Protein AF-A0A448WH44-F1 (afdb_monomer_lite)

Structure (mmCIF, N/CA/C/O backbone):
data_AF-A0A448WH44-F1
#
_entry.id   AF-A0A448WH44-F1
#
loop_
_atom_site.group_PDB
_atom_site.id
_atom_site.type_symbol
_atom_site.label_atom_id
_atom_site.label_alt_id
_atom_site.label_comp_id
_atom_site.label_asym_id
_atom_site.label_entity_id
_atom_site.label_seq_id
_atom_site.pdbx_PDB_ins_code
_atom_site.Cartn_x
_atom_site.Cartn_y
_atom_site.Cartn_z
_atom_site.occupancy
_atom_site.B_iso_or_equiv
_atom_site.auth_seq_id
_atom_site.auth_comp_id
_atom_site.auth_asym_id
_atom_site.auth_atom_id
_atom_site.pdbx_PDB_model_num
ATOM 1 N N . MET A 1 1 ? 13.898 -16.265 -13.186 1.00 51.03 1 MET A N 1
ATOM 2 C CA . MET A 1 1 ? 12.497 -16.661 -12.937 1.00 51.03 1 MET A CA 1
ATOM 3 C C . MET A 1 1 ? 12.316 -16.726 -11.431 1.00 51.03 1 MET A C 1
ATOM 5 O O . MET A 1 1 ? 12.992 -17.525 -10.794 1.00 51.03 1 MET A O 1
ATOM 9 N N . ARG A 1 2 ? 11.536 -15.812 -10.849 1.00 61.47 2 ARG A N 1
ATOM 10 C CA . ARG A 1 2 ? 11.252 -15.806 -9.410 1.00 61.47 2 ARG A CA 1
ATOM 11 C C . ARG A 1 2 ? 10.290 -16.959 -9.114 1.00 61.47 2 ARG A C 1
ATOM 13 O O . ARG A 1 2 ? 9.297 -17.104 -9.821 1.00 61.47 2 ARG A O 1
ATOM 20 N N . LEU A 1 3 ? 10.597 -17.800 -8.128 1.00 61.75 3 LEU A N 1
ATOM 21 C CA . LEU A 1 3 ? 9.618 -18.765 -7.621 1.00 61.75 3 LEU A CA 1
ATOM 22 C C . LEU A 1 3 ? 8.486 -17.967 -6.973 1.00 61.75 3 LEU A C 1
ATOM 24 O O . LEU A 1 3 ? 8.775 -17.069 -6.183 1.00 61.75 3 LEU A O 1
ATOM 28 N N . SER A 1 4 ? 7.228 -18.258 -7.311 1.00 63.00 4 SER A N 1
ATOM 29 C CA . SER A 1 4 ? 6.086 -17.597 -6.675 1.00 63.00 4 SER A CA 1
ATOM 30 C C . SER A 1 4 ? 6.161 -17.834 -5.162 1.00 63.00 4 SER A C 1
ATOM 32 O O . SER A 1 4 ? 6.122 -18.994 -4.739 1.00 63.00 4 SER A O 1
ATOM 34 N N . PRO A 1 5 ? 6.327 -16.785 -4.339 1.00 66.81 5 PRO A N 1
ATOM 35 C CA . PRO A 1 5 ? 6.424 -16.966 -2.901 1.00 66.81 5 PRO A CA 1
ATOM 36 C C . PRO A 1 5 ? 5.084 -17.473 -2.351 1.00 66.81 5 PRO A C 1
ATOM 38 O O . PRO A 1 5 ? 4.013 -17.115 -2.841 1.00 66.81 5 PRO A O 1
ATOM 41 N N . ILE A 1 6 ? 5.145 -18.325 -1.324 1.00 76.25 6 ILE A N 1
ATOM 42 C CA . ILE A 1 6 ? 3.948 -18.879 -0.664 1.00 76.25 6 ILE A CA 1
ATOM 43 C C . ILE A 1 6 ? 3.245 -17.794 0.178 1.00 76.25 6 ILE A C 1
ATOM 45 O O . ILE A 1 6 ? 2.045 -17.884 0.427 1.00 76.25 6 ILE A O 1
ATOM 49 N N . SER A 1 7 ? 3.979 -16.751 0.586 1.00 85.12 7 SER A N 1
ATOM 50 C CA . SER A 1 7 ? 3.483 -15.608 1.357 1.00 85.12 7 SER A CA 1
ATOM 51 C C . SER A 1 7 ? 4.303 -14.353 1.056 1.00 85.12 7 SER A C 1
ATOM 53 O O . SER A 1 7 ? 5.500 -14.458 0.792 1.00 85.12 7 SER A O 1
ATOM 55 N N . THR A 1 8 ? 3.674 -13.182 1.144 1.00 89.19 8 THR A N 1
ATOM 56 C CA . THR A 1 8 ? 4.343 -11.874 1.151 1.00 89.19 8 THR A CA 1
ATOM 57 C C . THR A 1 8 ? 3.644 -10.934 2.129 1.00 89.19 8 THR A C 1
ATOM 59 O O . THR A 1 8 ? 2.460 -11.126 2.423 1.00 89.19 8 THR A O 1
ATOM 62 N N . ASP A 1 9 ? 4.361 -9.909 2.577 1.00 90.94 9 ASP A N 1
ATOM 63 C CA . ASP A 1 9 ? 3.813 -8.819 3.373 1.00 90.94 9 ASP A CA 1
ATOM 64 C C . ASP A 1 9 ? 3.480 -7.625 2.477 1.00 90.94 9 ASP A C 1
ATOM 66 O O . ASP A 1 9 ? 4.284 -7.191 1.650 1.00 90.94 9 ASP A O 1
ATOM 70 N N . VAL A 1 10 ? 2.283 -7.072 2.671 1.00 91.62 10 VAL A N 1
ATOM 71 C CA . VAL A 1 10 ? 1.825 -5.862 1.984 1.00 91.62 10 VAL A CA 1
ATOM 72 C C . VAL A 1 10 ? 1.452 -4.825 3.029 1.00 91.62 10 VAL A C 1
ATOM 74 O O . VAL A 1 10 ? 0.602 -5.072 3.886 1.00 91.62 10 VAL A O 1
ATOM 77 N N . SER A 1 11 ? 2.062 -3.649 2.931 1.00 93.06 11 SER A N 1
ATOM 78 C CA . SER A 1 11 ? 1.761 -2.517 3.804 1.00 93.06 11 SER A CA 1
ATOM 79 C C . SER A 1 11 ? 0.935 -1.481 3.058 1.00 93.06 11 SER A C 1
ATOM 81 O O . SER A 1 11 ? 1.260 -1.120 1.927 1.00 93.06 11 SER A O 1
ATOM 83 N N . PHE A 1 12 ? -0.092 -0.958 3.726 1.00 91.94 12 PHE A N 1
ATOM 84 C CA . PHE A 1 12 ? -0.925 0.134 3.230 1.00 91.94 12 PHE A CA 1
ATOM 85 C C . PHE A 1 12 ? -0.838 1.331 4.166 1.00 91.94 12 PHE A C 1
ATOM 87 O O . PHE A 1 12 ? -0.782 1.162 5.385 1.00 91.94 12 PHE A O 1
ATOM 94 N N . ALA A 1 13 ? -0.899 2.536 3.606 1.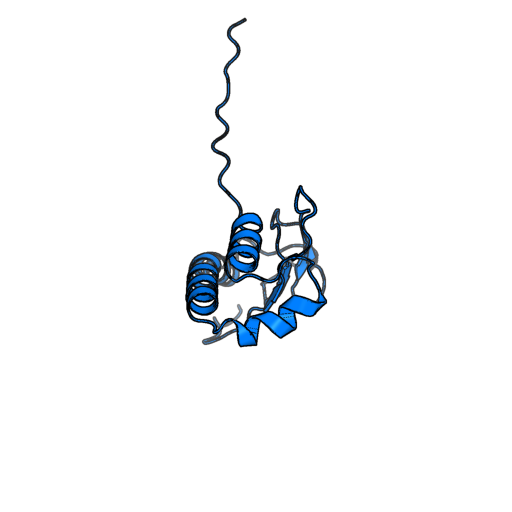00 91.06 13 ALA A N 1
ATOM 95 C CA . ALA A 1 13 ? -1.169 3.739 4.381 1.00 91.06 13 ALA A CA 1
ATOM 96 C C . ALA A 1 13 ? -2.225 4.599 3.687 1.00 91.06 13 ALA A C 1
ATOM 98 O O . ALA A 1 13 ? -2.227 4.758 2.466 1.00 91.06 13 ALA A O 1
ATOM 99 N N . ILE A 1 14 ? -3.139 5.133 4.494 1.00 89.06 14 ILE A N 1
ATOM 100 C CA . ILE A 1 14 ? -4.308 5.890 4.049 1.00 89.06 14 ILE A CA 1
ATOM 101 C C . ILE A 1 14 ? -4.220 7.279 4.653 1.00 89.06 14 ILE A C 1
ATOM 103 O O . ILE A 1 14 ? -3.920 7.430 5.838 1.00 89.06 14 ILE A O 1
ATOM 107 N N . ASN A 1 15 ? -4.499 8.289 3.838 1.00 88.50 15 ASN A N 1
ATOM 108 C CA . ASN A 1 15 ? -4.578 9.659 4.307 1.00 88.50 15 ASN A CA 1
ATOM 109 C C . ASN A 1 15 ? -5.847 9.851 5.151 1.00 88.50 15 ASN A C 1
ATOM 111 O O . ASN A 1 15 ? -6.956 9.591 4.678 1.00 88.50 15 ASN A O 1
ATOM 115 N N . LEU A 1 16 ? -5.680 10.321 6.386 1.00 85.75 16 LEU A N 1
ATOM 116 C CA . LEU A 1 16 ? -6.774 10.578 7.322 1.00 85.75 16 LEU A CA 1
ATOM 117 C C . LEU A 1 16 ? -7.198 12.054 7.397 1.00 85.75 16 LEU A C 1
ATOM 119 O O . LEU A 1 16 ? -8.145 12.352 8.108 1.00 85.75 16 LEU A O 1
ATOM 123 N N . SER A 1 17 ? -6.528 12.967 6.695 1.00 83.44 17 SER A N 1
ATOM 124 C CA . SER A 1 17 ? -6.859 14.397 6.682 1.00 83.44 17 SER A CA 1
ATOM 125 C C . SER A 1 17 ? -8.101 14.678 5.849 1.00 83.44 17 SER A C 1
ATOM 127 O O . SER A 1 17 ? -8.150 14.239 4.710 1.00 83.44 17 SER A O 1
ATOM 129 N N . ASP A 1 18 ? -9.024 15.510 6.328 1.00 76.62 18 ASP A N 1
ATOM 130 C CA . ASP A 1 18 ? -10.276 15.883 5.632 1.00 76.62 18 ASP A CA 1
ATOM 131 C C . ASP A 1 18 ? -10.117 16.794 4.406 1.00 76.62 18 ASP A C 1
ATOM 133 O O . ASP A 1 18 ? -11.078 17.396 3.931 1.00 76.62 18 ASP A O 1
ATOM 137 N N . GLU A 1 19 ? -8.901 16.901 3.884 1.00 81.19 19 GLU A N 1
ATOM 138 C CA . GLU A 1 19 ? -8.600 17.688 2.700 1.00 81.19 19 GLU A CA 1
ATOM 139 C C . GLU A 1 19 ? -8.961 16.895 1.440 1.00 81.19 19 GLU A C 1
ATOM 141 O O . GLU A 1 19 ? -8.500 15.767 1.243 1.00 81.19 19 GLU A O 1
ATOM 146 N N . GLU A 1 20 ? -9.789 17.503 0.593 1.00 81.06 20 GLU A N 1
ATOM 147 C CA . GLU A 1 20 ? -10.189 16.980 -0.711 1.00 81.06 20 GLU A CA 1
ATOM 148 C C . GLU A 1 20 ? -9.684 17.914 -1.830 1.00 81.06 20 GLU A C 1
ATOM 150 O O . GLU A 1 20 ? -9.715 19.138 -1.656 1.00 81.06 20 GLU A O 1
ATOM 155 N N . PRO A 1 21 ? -9.267 17.379 -2.995 1.00 81.81 21 PRO A N 1
ATOM 156 C CA . PRO A 1 21 ? -9.215 15.955 -3.336 1.00 81.81 21 PRO A CA 1
ATOM 157 C C . PRO A 1 21 ? -8.018 15.236 -2.696 1.00 81.81 21 PRO A C 1
ATOM 159 O O . PRO A 1 21 ? -6.942 15.818 -2.538 1.00 81.81 21 PRO A O 1
ATOM 162 N N . ILE A 1 22 ? -8.171 13.946 -2.387 1.00 84.88 22 ILE A N 1
ATOM 163 C CA . ILE A 1 22 ? -7.030 13.104 -2.001 1.00 84.88 22 ILE A CA 1
ATOM 164 C C . ILE A 1 22 ? -6.063 12.992 -3.190 1.00 84.88 22 ILE A C 1
ATOM 166 O O . ILE A 1 22 ? -6.449 12.580 -4.282 1.00 84.88 22 ILE A O 1
ATOM 170 N N . GLY A 1 23 ? -4.798 13.365 -2.981 1.00 87.12 23 GLY A N 1
ATOM 171 C CA . GLY A 1 23 ? -3.764 13.278 -4.013 1.00 87.12 23 GLY A CA 1
ATOM 172 C C . GLY A 1 23 ? -3.383 11.839 -4.379 1.00 87.12 23 GLY A C 1
ATOM 173 O O . GLY A 1 23 ? -3.635 10.894 -3.631 1.00 87.12 23 GLY A O 1
ATOM 174 N N . GLU A 1 24 ? -2.733 11.675 -5.531 1.00 91.06 24 GLU A N 1
ATOM 175 C CA . GLU A 1 24 ? -2.116 10.403 -5.910 1.00 91.06 24 GLU A CA 1
ATOM 176 C C . GLU A 1 24 ? -0.829 10.148 -5.116 1.00 91.06 24 GLU A C 1
ATOM 178 O O . GLU A 1 24 ? -0.032 11.058 -4.869 1.00 91.06 24 GLU A O 1
ATOM 183 N N . TYR A 1 25 ? -0.594 8.886 -4.768 1.00 91.88 25 TYR A N 1
ATOM 184 C CA . TYR A 1 25 ? 0.591 8.442 -4.049 1.00 91.88 25 TYR A CA 1
ATOM 185 C C . TYR A 1 25 ? 1.451 7.493 -4.882 1.00 91.88 25 TYR A C 1
ATOM 187 O O . TYR A 1 25 ? 0.991 6.787 -5.783 1.00 91.88 25 TYR A O 1
ATOM 195 N N . TYR A 1 26 ? 2.737 7.463 -4.531 1.00 93.62 26 TYR A N 1
ATOM 196 C CA . TYR A 1 26 ? 3.682 6.509 -5.092 1.00 93.62 26 TYR A CA 1
ATOM 197 C C . TYR A 1 26 ? 3.389 5.082 -4.616 1.00 93.62 26 TYR A C 1
ATOM 199 O O . TYR A 1 26 ? 3.016 4.845 -3.466 1.00 93.62 26 TYR A O 1
ATOM 207 N N . VAL A 1 27 ? 3.646 4.124 -5.502 1.00 94.00 27 VAL A N 1
ATOM 208 C CA . VAL A 1 27 ? 3.831 2.712 -5.170 1.00 94.00 27 VAL A CA 1
ATOM 209 C C . VAL A 1 27 ? 5.272 2.505 -4.721 1.00 94.00 27 VAL A C 1
ATOM 211 O O . VAL A 1 27 ? 6.204 3.054 -5.315 1.00 94.00 27 VAL A O 1
ATOM 214 N N . PHE A 1 28 ? 5.448 1.709 -3.672 1.00 96.00 28 PHE A N 1
ATOM 215 C CA . PHE A 1 28 ? 6.738 1.415 -3.071 1.00 96.00 28 PHE A CA 1
ATOM 216 C C . PHE A 1 28 ? 7.101 -0.056 -3.263 1.00 96.00 28 PHE A C 1
ATOM 218 O O . PHE A 1 28 ? 6.270 -0.953 -3.117 1.00 96.00 28 PHE A O 1
ATOM 225 N N . ALA A 1 29 ? 8.380 -0.282 -3.533 1.00 94.81 29 ALA A N 1
ATOM 226 C CA . ALA A 1 29 ? 9.035 -1.574 -3.416 1.00 94.81 29 ALA A CA 1
ATOM 227 C C . ALA A 1 29 ? 10.327 -1.348 -2.633 1.00 94.81 29 ALA A C 1
ATOM 229 O O . ALA A 1 29 ? 11.407 -1.232 -3.211 1.00 94.81 29 ALA A O 1
ATOM 230 N N . PHE A 1 30 ? 10.184 -1.168 -1.313 1.00 91.00 30 PHE A N 1
ATOM 231 C CA . PHE A 1 30 ? 11.191 -0.614 -0.393 1.00 91.00 30 PHE A CA 1
ATOM 232 C C . PHE A 1 30 ? 11.538 0.866 -0.652 1.00 91.00 30 PHE A C 1
ATOM 234 O O . PHE A 1 30 ? 11.556 1.660 0.287 1.00 91.00 30 PHE A O 1
ATOM 241 N N . LEU A 1 31 ? 11.737 1.264 -1.909 1.00 94.25 31 LEU A N 1
ATOM 242 C CA . LEU A 1 31 ? 11.882 2.654 -2.348 1.00 94.25 31 LEU A CA 1
ATOM 243 C C . LEU A 1 31 ? 10.652 3.104 -3.155 1.00 94.25 31 LEU A C 1
ATOM 245 O O . LEU A 1 31 ? 9.943 2.247 -3.695 1.00 94.25 31 LEU A O 1
ATOM 249 N N . PRO A 1 32 ? 10.385 4.422 -3.253 1.00 94.25 32 PRO A N 1
ATOM 250 C CA . PRO A 1 32 ? 9.391 4.940 -4.187 1.00 94.25 32 PRO A CA 1
ATOM 251 C C . PRO A 1 32 ? 9.731 4.509 -5.618 1.00 94.25 32 PRO A C 1
ATOM 253 O O . PRO A 1 32 ? 10.870 4.672 -6.050 1.00 94.25 32 PRO A O 1
ATOM 256 N N . VAL A 1 33 ? 8.744 3.979 -6.342 1.00 95.81 33 VAL A N 1
ATOM 257 C CA . VAL A 1 33 ? 8.901 3.534 -7.736 1.00 95.81 33 VAL A CA 1
ATOM 258 C C . VAL A 1 33 ? 8.235 4.534 -8.679 1.00 95.81 33 VAL A C 1
ATOM 260 O O . VAL A 1 33 ? 8.912 5.260 -9.397 1.00 95.81 33 VAL A O 1
ATOM 263 N N . ARG A 1 34 ? 6.899 4.630 -8.637 1.00 91.81 34 ARG A N 1
ATOM 264 C CA . ARG A 1 34 ? 6.104 5.522 -9.503 1.00 91.81 34 ARG A CA 1
ATOM 265 C C . ARG A 1 34 ? 4.763 5.906 -8.887 1.00 91.81 34 ARG A C 1
ATOM 267 O O . ARG A 1 34 ? 4.266 5.172 -8.035 1.00 91.81 34 ARG A O 1
ATOM 274 N N . SER A 1 35 ? 4.126 6.970 -9.388 1.00 89.88 35 SER A N 1
AT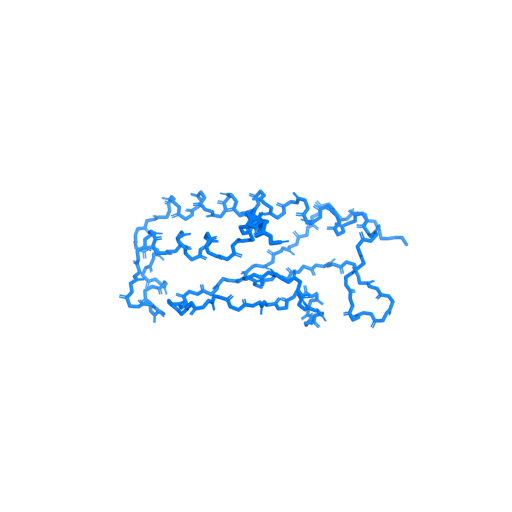OM 275 C CA . SER A 1 35 ? 2.673 7.138 -9.211 1.00 89.88 35 SER A CA 1
ATOM 276 C C . SER A 1 35 ? 1.923 6.094 -10.045 1.00 89.88 35 SER A C 1
ATOM 278 O O . SER A 1 35 ? 2.300 5.796 -11.186 1.00 89.88 35 SER A O 1
ATOM 280 N N . SER A 1 36 ? 0.864 5.528 -9.470 1.00 81.81 36 SER A N 1
ATOM 281 C CA . SER A 1 36 ? 0.008 4.527 -10.119 1.00 81.81 36 SER A CA 1
ATOM 282 C C . SER A 1 36 ? -1.479 4.905 -10.094 1.00 81.81 36 SER A C 1
ATOM 284 O O . SER A 1 36 ? -2.328 4.037 -10.298 1.00 81.81 36 SER A O 1
ATOM 286 N N . GLY A 1 37 ? -1.810 6.171 -9.813 1.00 83.38 37 GLY A N 1
ATOM 287 C CA . GLY A 1 37 ? -3.203 6.615 -9.683 1.00 83.38 37 GLY A CA 1
ATOM 288 C C . GLY A 1 37 ? -3.908 6.108 -8.419 1.00 83.38 37 GLY A C 1
ATOM 289 O O . GLY A 1 37 ? -5.133 6.128 -8.341 1.00 83.38 37 GLY A O 1
ATOM 290 N N . PHE A 1 38 ? -3.158 5.606 -7.433 1.00 88.75 38 PHE A N 1
ATOM 291 C CA . PHE A 1 38 ? -3.719 5.218 -6.142 1.00 88.75 38 PHE A CA 1
ATOM 292 C C . PHE A 1 38 ? -3.780 6.422 -5.209 1.00 88.75 38 PHE A C 1
ATOM 294 O O . PHE A 1 38 ? -2.790 7.125 -5.029 1.00 88.75 38 PHE A O 1
ATOM 301 N N . HIS A 1 39 ? -4.915 6.597 -4.536 1.00 91.62 39 HIS A N 1
ATOM 302 C CA . HIS A 1 39 ? -5.090 7.582 -3.463 1.00 91.62 39 HIS A CA 1
ATOM 303 C C . HIS A 1 39 ? -4.712 7.003 -2.081 1.00 91.62 39 HIS A C 1
ATOM 305 O O . HIS A 1 39 ? -5.124 7.498 -1.032 1.00 91.62 39 HIS A O 1
ATOM 311 N N . PHE A 1 40 ? -3.908 5.936 -2.078 1.00 92.25 40 PHE A N 1
ATOM 312 C CA . PHE A 1 40 ? -3.277 5.327 -0.910 1.00 92.25 40 PHE A CA 1
ATOM 313 C C . PHE A 1 40 ? -1.844 4.908 -1.249 1.00 92.25 40 PHE A C 1
ATOM 315 O O . PHE A 1 40 ? -1.506 4.657 -2.405 1.00 92.25 40 PHE A O 1
ATOM 322 N N . LEU A 1 41 ? -1.014 4.779 -0.219 1.00 93.12 41 LEU A N 1
ATOM 323 C CA . LEU A 1 41 ? 0.328 4.217 -0.335 1.00 93.12 41 LEU A CA 1
ATOM 324 C C . LEU A 1 41 ? 0.245 2.695 -0.243 1.00 93.12 41 LEU A C 1
ATOM 326 O O . LEU A 1 41 ? -0.413 2.165 0.656 1.00 93.12 41 LEU A O 1
ATOM 330 N N . VAL A 1 42 ? 0.960 2.001 -1.125 1.00 93.62 42 VAL A N 1
ATOM 331 C CA . VAL A 1 42 ? 1.149 0.549 -1.052 1.00 93.62 42 VAL A CA 1
ATOM 332 C C . VAL A 1 42 ? 2.624 0.212 -1.186 1.00 93.62 42 VAL A C 1
ATOM 334 O O . VAL A 1 42 ? 3.293 0.682 -2.105 1.00 93.62 42 VAL A O 1
ATOM 337 N N . ASN A 1 43 ? 3.120 -0.601 -0.258 1.00 95.25 43 ASN A N 1
ATOM 338 C CA . ASN A 1 43 ? 4.457 -1.171 -0.299 1.00 95.25 43 ASN A CA 1
ATOM 339 C C . ASN A 1 43 ? 4.363 -2.694 -0.341 1.00 95.25 43 ASN A C 1
ATOM 341 O O . ASN A 1 43 ? 3.765 -3.297 0.553 1.00 95.25 43 ASN A O 1
ATOM 345 N N . ALA A 1 44 ? 4.981 -3.290 -1.353 1.00 94.50 44 ALA A N 1
ATOM 346 C CA . ALA A 1 44 ? 5.123 -4.732 -1.491 1.00 94.50 44 ALA A CA 1
ATOM 347 C C . ALA A 1 44 ? 6.386 -5.058 -2.295 1.00 94.50 44 ALA A C 1
ATOM 349 O O . ALA A 1 44 ? 7.024 -4.194 -2.891 1.00 94.50 44 ALA A O 1
ATOM 350 N N . ASP A 1 45 ? 6.730 -6.332 -2.349 1.00 94.19 45 ASP A N 1
ATOM 351 C CA . ASP A 1 45 ? 7.816 -6.888 -3.148 1.00 94.19 45 ASP A CA 1
ATOM 352 C C . ASP A 1 45 ? 7.437 -7.029 -4.633 1.00 94.19 45 ASP A C 1
ATOM 354 O O . ASP A 1 45 ? 7.564 -8.110 -5.219 1.00 94.19 45 ASP A O 1
ATOM 358 N N . PHE A 1 46 ? 6.956 -5.940 -5.239 1.00 94.00 46 PHE A N 1
ATOM 359 C CA . PHE A 1 46 ? 6.627 -5.895 -6.660 1.00 94.00 46 PHE A CA 1
ATOM 360 C C . PHE A 1 46 ? 7.850 -6.234 -7.516 1.00 94.00 46 PHE A C 1
ATOM 362 O O . PHE A 1 46 ? 8.956 -5.745 -7.275 1.00 94.00 46 PHE A O 1
ATOM 369 N N . ASP A 1 47 ? 7.642 -7.040 -8.553 1.00 95.00 47 ASP A N 1
ATOM 370 C CA . ASP A 1 47 ? 8.654 -7.212 -9.588 1.00 95.0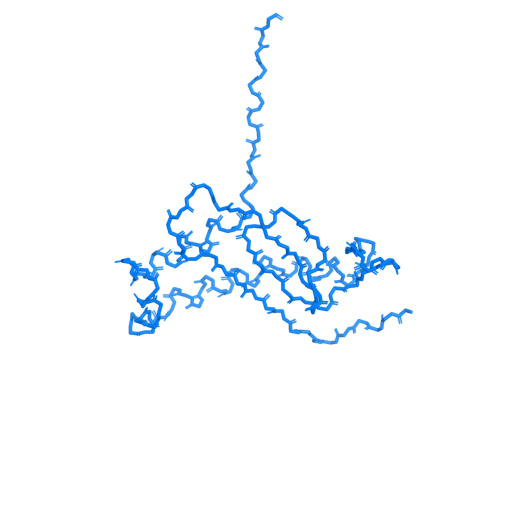0 47 ASP A CA 1
ATOM 371 C C . ASP A 1 47 ? 8.750 -5.905 -10.388 1.00 95.00 47 ASP A C 1
ATOM 373 O O . ASP A 1 47 ? 7.745 -5.368 -10.858 1.00 95.00 47 ASP A O 1
ATOM 377 N N . LEU A 1 48 ? 9.958 -5.370 -10.524 1.00 95.56 48 LEU A N 1
ATOM 378 C CA . LEU A 1 48 ? 10.200 -4.120 -11.239 1.00 95.56 48 LEU A CA 1
ATOM 379 C C . LEU A 1 48 ? 10.755 -4.397 -12.635 1.00 95.56 48 LEU A C 1
ATOM 381 O O . LEU A 1 48 ? 11.365 -5.439 -12.885 1.00 95.56 48 LEU A O 1
ATOM 385 N N . THR A 1 49 ? 10.603 -3.426 -13.529 1.00 95.50 49 THR A N 1
ATOM 386 C CA . THR A 1 49 ? 11.324 -3.404 -14.807 1.00 95.50 49 THR A CA 1
ATOM 387 C C . THR A 1 49 ? 12.840 -3.372 -14.577 1.00 95.50 49 THR A C 1
ATOM 389 O O . THR A 1 49 ? 13.323 -3.099 -13.476 1.00 95.50 49 THR A O 1
ATOM 392 N N . SER A 1 50 ? 13.635 -3.636 -15.619 1.00 93.50 50 SER A N 1
ATOM 393 C CA . SER A 1 50 ? 15.099 -3.698 -15.482 1.00 93.50 50 SER A CA 1
ATOM 394 C C . SER A 1 50 ? 15.738 -2.390 -14.997 1.00 93.50 50 SER A C 1
ATOM 396 O O . SER A 1 50 ? 16.753 -2.457 -14.307 1.00 93.50 50 SER A O 1
ATOM 398 N N . SER A 1 51 ? 15.152 -1.224 -15.307 1.00 93.12 51 SER A N 1
ATOM 399 C CA . SER A 1 51 ? 15.614 0.069 -14.773 1.00 93.12 51 SER A CA 1
ATOM 400 C C . SER A 1 51 ? 15.293 0.247 -13.289 1.00 93.12 51 SER A C 1
ATOM 402 O O . SER A 1 51 ? 15.925 1.063 -12.628 1.00 93.12 51 SER A O 1
ATOM 404 N N . ARG A 1 52 ? 14.346 -0.542 -12.756 1.00 92.56 52 ARG A N 1
ATOM 405 C CA . ARG A 1 52 ? 13.760 -0.425 -11.411 1.00 92.56 52 ARG A CA 1
ATOM 406 C C . ARG A 1 52 ? 12.985 0.872 -11.166 1.00 92.56 52 ARG A C 1
ATOM 408 O O . ARG A 1 52 ? 12.669 1.182 -10.025 1.00 92.56 52 ARG A O 1
ATOM 415 N N . GLU A 1 53 ? 12.652 1.597 -12.227 1.00 93.31 53 GLU A N 1
ATOM 416 C CA . GLU A 1 53 ? 11.884 2.849 -12.162 1.00 93.31 53 GLU A CA 1
ATOM 417 C C . GLU A 1 53 ? 10.380 2.619 -12.384 1.00 93.31 53 GLU A C 1
ATOM 419 O O . GLU A 1 53 ? 9.576 3.534 -12.238 1.00 93.31 53 GLU A O 1
ATOM 424 N N . ASP A 1 54 ? 9.981 1.392 -12.734 1.00 94.75 54 ASP A N 1
ATOM 425 C CA . ASP A 1 54 ? 8.589 1.043 -13.020 1.00 94.75 54 ASP A CA 1
ATOM 426 C C . ASP A 1 54 ? 8.256 -0.388 -12.561 1.00 94.75 54 ASP A C 1
ATOM 428 O O . ASP A 1 54 ? 9.146 -1.230 -12.418 1.00 94.75 54 ASP A O 1
ATOM 432 N N . ILE A 1 55 ? 6.970 -0.664 -12.358 1.00 94.00 55 ILE A N 1
ATOM 433 C CA . ILE A 1 55 ? 6.405 -1.973 -12.029 1.00 94.00 55 ILE A CA 1
ATOM 434 C C . ILE A 1 55 ? 6.305 -2.811 -13.310 1.00 94.00 55 ILE A C 1
ATOM 436 O O . ILE A 1 55 ? 5.792 -2.353 -14.330 1.00 94.00 55 ILE A O 1
ATOM 440 N N . ASP A 1 56 ? 6.749 -4.067 -13.270 1.00 94.94 56 ASP A N 1
ATOM 441 C CA . ASP A 1 56 ? 6.590 -4.979 -14.404 1.00 94.94 56 ASP A CA 1
ATOM 442 C C . ASP A 1 56 ? 5.148 -5.514 -14.475 1.00 94.94 56 ASP A C 1
ATOM 444 O O . ASP A 1 56 ? 4.787 -6.486 -13.805 1.00 94.94 56 ASP A O 1
ATOM 448 N N . CYS A 1 57 ? 4.305 -4.892 -15.301 1.00 91.06 57 CYS A N 1
ATOM 449 C CA . CYS A 1 57 ? 2.913 -5.310 -15.507 1.00 91.06 57 CYS A CA 1
ATOM 450 C C . CYS A 1 57 ? 2.772 -6.700 -16.159 1.00 91.06 57 CYS A C 1
ATOM 452 O O . CYS A 1 57 ? 1.710 -7.322 -16.070 1.00 91.06 57 CYS A O 1
ATOM 454 N N . SER A 1 58 ? 3.823 -7.208 -16.810 1.00 94.00 58 SER A N 1
ATOM 455 C CA . SER A 1 58 ? 3.827 -8.553 -17.395 1.00 94.00 58 SER A CA 1
ATOM 456 C C . SER A 1 58 ? 4.108 -9.647 -16.359 1.00 94.00 58 SER A C 1
ATOM 458 O O . SER A 1 58 ? 3.827 -10.822 -16.612 1.00 94.00 58 SER A O 1
ATOM 460 N N . SER A 1 59 ? 4.597 -9.273 -15.169 1.00 93.62 59 SER A N 1
ATOM 461 C CA . SER A 1 59 ? 4.841 -10.215 -14.081 1.00 93.62 59 SER A CA 1
ATOM 462 C C . SER A 1 59 ? 3.533 -10.833 -13.581 1.00 93.62 59 SER A C 1
ATOM 464 O O . SER A 1 59 ? 2.635 -10.154 -13.074 1.00 93.62 59 SER A O 1
ATOM 466 N N . GLN A 1 60 ? 3.463 -12.166 -13.644 1.00 93.25 60 GLN A N 1
ATOM 467 C CA . GLN A 1 60 ? 2.370 -12.942 -13.051 1.00 93.25 60 GLN A CA 1
ATOM 468 C C . GLN A 1 60 ? 2.253 -12.698 -11.541 1.00 93.25 60 GLN A C 1
ATOM 470 O O . GLN A 1 60 ? 1.152 -12.743 -10.994 1.00 93.25 60 GLN A O 1
ATOM 475 N N . TRP A 1 61 ? 3.374 -12.424 -10.867 1.00 92.75 61 TRP A N 1
ATOM 476 C CA . TRP A 1 61 ? 3.385 -12.108 -9.443 1.00 92.75 61 TRP A CA 1
ATOM 477 C C . TRP A 1 61 ? 2.676 -10.784 -9.165 1.00 92.75 61 TRP A C 1
ATOM 479 O O . TRP A 1 61 ? 1.757 -10.746 -8.349 1.00 92.75 61 TRP A O 1
ATOM 489 N N . ASN A 1 62 ? 3.016 -9.729 -9.904 1.00 93.31 62 ASN A N 1
ATOM 490 C CA . ASN A 1 62 ? 2.366 -8.429 -9.753 1.00 93.31 62 ASN A CA 1
ATOM 491 C C . ASN A 1 62 ? 0.873 -8.493 -10.083 1.00 93.31 62 ASN A C 1
ATOM 493 O O . ASN A 1 62 ? 0.063 -7.907 -9.368 1.00 93.31 62 ASN A O 1
ATOM 497 N N . GLN A 1 63 ? 0.492 -9.252 -11.114 1.00 92.94 63 GLN A N 1
ATOM 498 C CA . GLN A 1 63 ? -0.917 -9.491 -11.437 1.00 92.94 63 GLN A CA 1
ATOM 499 C C . GLN A 1 63 ? -1.640 -10.226 -10.299 1.00 92.94 63 GLN A C 1
ATOM 501 O O . GLN A 1 63 ? -2.764 -9.866 -9.944 1.00 92.94 63 GLN A O 1
ATOM 506 N N . ASN A 1 64 ? -0.992 -11.219 -9.677 1.00 91.69 64 ASN A N 1
ATOM 507 C CA . ASN A 1 64 ? -1.544 -11.913 -8.516 1.00 91.69 64 ASN A CA 1
ATOM 508 C C . ASN A 1 64 ? -1.697 -10.981 -7.305 1.00 91.69 64 ASN A C 1
ATOM 510 O O . ASN A 1 64 ? -2.748 -10.994 -6.665 1.00 91.69 64 ASN A O 1
ATOM 514 N N . LEU A 1 65 ? -0.687 -10.155 -7.012 1.00 91.50 65 LEU A N 1
ATOM 515 C CA . LEU A 1 65 ? -0.735 -9.169 -5.932 1.00 91.50 65 LEU A CA 1
ATOM 516 C C . LEU A 1 65 ? -1.858 -8.161 -6.141 1.00 91.50 65 LEU A C 1
ATOM 518 O O . LEU A 1 65 ? -2.707 -8.004 -5.263 1.00 91.50 65 LEU A O 1
ATOM 522 N N . ALA A 1 66 ? -1.905 -7.536 -7.319 1.00 89.62 66 ALA A N 1
ATOM 523 C CA . ALA A 1 66 ? -2.935 -6.572 -7.681 1.00 89.62 66 ALA A CA 1
ATOM 524 C C . ALA A 1 66 ? -4.340 -7.182 -7.566 1.00 89.62 66 ALA A C 1
ATOM 526 O O . ALA A 1 66 ? -5.232 -6.571 -6.978 1.00 89.62 66 ALA A O 1
ATOM 527 N N . GLY A 1 67 ? -4.523 -8.423 -8.034 1.00 90.81 67 GLY A N 1
ATOM 528 C CA . GLY A 1 67 ? -5.790 -9.150 -7.927 1.00 90.81 67 GLY A CA 1
ATOM 529 C C . GLY A 1 67 ? -6.229 -9.456 -6.489 1.00 90.81 67 GLY A C 1
ATOM 530 O O . GLY A 1 67 ? -7.420 -9.640 -6.241 1.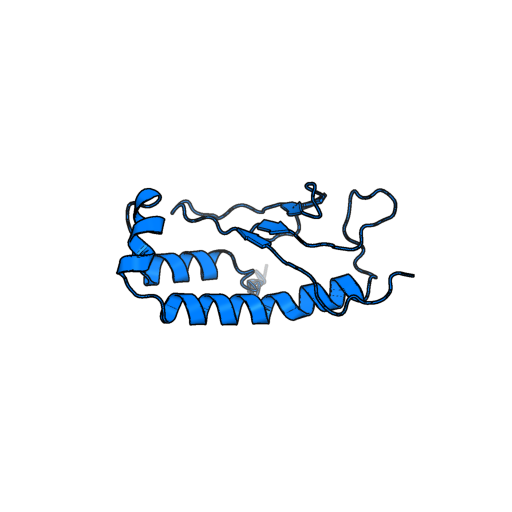00 90.81 67 GLY A O 1
ATOM 531 N N . ARG A 1 68 ? -5.304 -9.476 -5.520 1.00 90.31 68 ARG A N 1
ATOM 532 C CA . ARG A 1 68 ? -5.619 -9.675 -4.094 1.00 90.31 68 ARG A CA 1
ATOM 533 C C . ARG A 1 68 ? -5.945 -8.379 -3.359 1.00 90.31 68 ARG A C 1
ATOM 535 O O . ARG A 1 68 ? -6.688 -8.452 -2.376 1.00 90.31 68 ARG A O 1
ATOM 542 N N . LEU A 1 69 ? -5.460 -7.218 -3.814 1.00 87.38 69 LEU A N 1
ATOM 543 C CA . LEU A 1 69 ? -5.680 -5.932 -3.131 1.00 87.38 69 LEU A CA 1
ATOM 544 C C . LEU A 1 69 ? -7.162 -5.680 -2.788 1.00 87.38 69 LEU A C 1
ATOM 546 O O . LEU A 1 69 ? -7.431 -5.389 -1.622 1.00 87.38 69 LEU A O 1
ATOM 550 N N . PRO A 1 70 ? -8.148 -5.882 -3.691 1.00 89.81 70 PRO A N 1
ATOM 551 C CA . PRO A 1 70 ? -9.555 -5.649 -3.353 1.00 89.81 70 PRO A CA 1
ATOM 552 C C . PRO A 1 70 ? -10.031 -6.459 -2.138 1.00 89.81 70 PRO A C 1
ATOM 554 O O . PRO A 1 70 ? -10.733 -5.939 -1.271 1.00 89.81 70 PRO A O 1
ATOM 557 N N . SER A 1 71 ? -9.610 -7.723 -2.033 1.00 90.12 71 SER A N 1
ATOM 558 C CA . SER A 1 71 ? -9.975 -8.588 -0.903 1.00 90.12 71 SER A CA 1
ATOM 559 C C . SER A 1 71 ? -9.385 -8.099 0.424 1.00 90.12 71 SER A C 1
ATOM 561 O O . SER A 1 71 ? -10.057 -8.166 1.456 1.00 90.12 71 SER A O 1
ATOM 563 N N . VAL A 1 72 ? -8.171 -7.538 0.391 1.00 88.50 72 VAL A N 1
ATOM 564 C CA . VAL A 1 72 ? -7.514 -6.950 1.565 1.00 88.50 72 VAL A CA 1
ATOM 565 C C . VAL A 1 72 ? -8.280 -5.722 2.047 1.00 88.50 72 VAL A C 1
ATOM 567 O O . VAL A 1 72 ? -8.562 -5.618 3.239 1.00 88.50 72 VAL A O 1
ATOM 570 N N . PHE A 1 73 ? -8.706 -4.838 1.140 1.00 89.06 73 PHE A N 1
ATOM 571 C CA . PHE A 1 73 ? -9.516 -3.670 1.503 1.00 89.06 73 PHE A CA 1
ATOM 572 C C . PHE A 1 73 ? -10.871 -4.063 2.100 1.00 89.06 73 PHE A C 1
ATOM 574 O O . PHE A 1 73 ? -11.270 -3.514 3.127 1.00 89.06 73 PHE A O 1
ATOM 581 N N . VAL A 1 74 ? -11.556 -5.059 1.526 1.00 90.88 74 VAL A N 1
ATOM 582 C CA . VAL A 1 74 ? -12.802 -5.592 2.104 1.00 90.88 74 VAL A CA 1
ATOM 583 C C . VAL A 1 74 ? -12.568 -6.106 3.525 1.00 90.88 74 VAL A C 1
ATOM 585 O O . VAL A 1 74 ? -13.359 -5.817 4.425 1.00 90.88 74 VAL A O 1
ATOM 588 N N . GLN A 1 75 ? -11.485 -6.853 3.748 1.00 90.06 75 GLN A N 1
ATOM 589 C CA . GLN A 1 75 ? -11.155 -7.367 5.073 1.00 90.06 75 GLN A CA 1
ATOM 590 C C . GLN A 1 75 ? -10.813 -6.240 6.054 1.00 90.06 75 GLN A C 1
ATOM 592 O O . GLN A 1 75 ? -11.293 -6.257 7.184 1.00 90.06 75 GLN A O 1
ATOM 597 N N . MET A 1 76 ? -10.056 -5.233 5.621 1.00 87.44 76 MET A N 1
ATOM 598 C CA . MET A 1 76 ? -9.726 -4.057 6.425 1.00 87.44 76 MET A CA 1
ATOM 599 C C . MET A 1 76 ? -10.989 -3.305 6.865 1.00 87.44 76 MET A C 1
ATOM 601 O O . MET A 1 76 ? -11.140 -3.031 8.053 1.00 87.44 76 MET A O 1
ATOM 605 N N . ILE A 1 77 ? -11.942 -3.060 5.957 1.00 90.06 77 ILE A N 1
ATOM 606 C CA . ILE A 1 77 ? -13.228 -2.421 6.286 1.00 90.06 77 ILE A CA 1
ATOM 607 C C . ILE A 1 77 ? -14.010 -3.263 7.304 1.00 90.06 77 ILE A C 1
ATOM 609 O O . ILE A 1 77 ? -14.515 -2.724 8.290 1.00 90.06 77 ILE A O 1
ATOM 613 N N . LYS A 1 78 ? -14.084 -4.589 7.114 1.00 91.31 78 LYS A N 1
ATOM 614 C CA . LYS A 1 78 ? -14.732 -5.501 8.075 1.00 91.31 78 LYS A CA 1
ATOM 615 C C . LYS A 1 78 ? -14.081 -5.433 9.455 1.00 91.31 78 LYS A C 1
ATOM 617 O O . LYS A 1 78 ? -14.799 -5.366 10.451 1.00 91.31 78 LYS A O 1
ATOM 622 N N . CYS A 1 79 ? -12.751 -5.415 9.518 1.00 87.69 79 CYS A N 1
ATOM 623 C CA . CYS A 1 79 ? -12.018 -5.248 10.769 1.00 87.69 79 CYS A CA 1
ATOM 624 C C . CYS A 1 79 ? -12.355 -3.900 11.419 1.00 87.69 79 CYS A C 1
ATOM 626 O O . CYS A 1 79 ? -12.737 -3.878 12.585 1.00 87.69 79 CYS A O 1
ATOM 628 N N . CYS A 1 80 ? -12.318 -2.793 10.667 1.00 85.38 80 CYS A N 1
ATOM 629 C CA . CYS A 1 80 ? -12.683 -1.462 11.163 1.00 85.38 80 CYS A CA 1
ATOM 630 C C . CYS A 1 80 ? -14.113 -1.407 11.723 1.00 85.38 80 CYS A C 1
ATOM 632 O O . CYS A 1 80 ? -14.346 -0.795 12.766 1.00 85.38 80 CYS A O 1
ATOM 634 N N . LEU A 1 81 ? -15.065 -2.087 11.077 1.00 88.06 81 LEU A N 1
ATOM 635 C CA . LEU A 1 81 ? -16.448 -2.183 11.552 1.00 88.06 81 LEU A CA 1
ATOM 636 C C . LEU A 1 81 ? -16.562 -2.894 12.909 1.00 88.06 81 LEU A C 1
ATOM 638 O O . LEU A 1 81 ? -17.412 -2.527 13.723 1.00 88.06 81 LEU A O 1
ATOM 642 N N . GLN A 1 82 ? -15.688 -3.864 13.175 1.00 89.44 82 GLN A N 1
ATOM 643 C CA . GLN A 1 82 ? -15.663 -4.649 14.413 1.00 89.44 82 GLN A CA 1
ATOM 644 C C . GLN A 1 82 ? -14.831 -4.007 15.534 1.00 89.44 82 GLN A C 1
ATOM 646 O O . GLN A 1 82 ? -14.924 -4.447 16.679 1.00 89.44 82 GLN A O 1
ATOM 651 N N . LEU A 1 83 ? -14.047 -2.958 15.250 1.00 85.06 83 LEU A N 1
ATOM 652 C CA . LEU A 1 83 ? -13.236 -2.292 16.270 1.00 85.06 83 LEU A CA 1
ATOM 653 C C . LEU A 1 83 ? -14.114 -1.637 17.356 1.00 85.06 83 LEU A C 1
ATOM 655 O O . LEU A 1 83 ? -15.120 -0.990 17.027 1.00 85.06 83 LEU A O 1
ATOM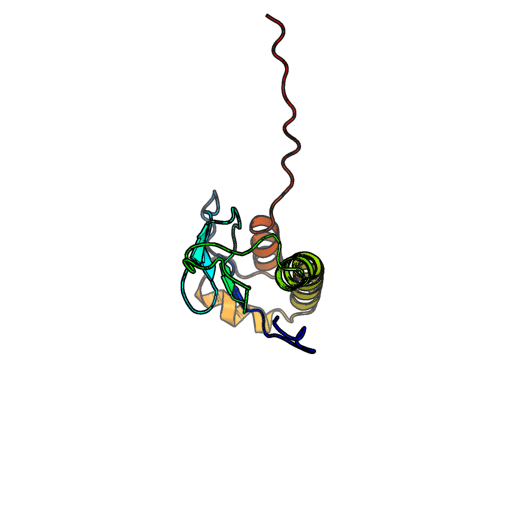 659 N N . PRO A 1 84 ? -13.736 -1.751 18.644 1.00 86.19 84 PRO A N 1
ATOM 660 C CA . PRO A 1 84 ? -14.363 -0.977 19.709 1.00 86.19 84 PRO A CA 1
ATOM 661 C C . PRO A 1 84 ? -13.998 0.506 19.561 1.00 86.19 84 PRO A C 1
ATOM 663 O O . PRO A 1 84 ? -12.908 0.836 19.094 1.00 86.19 84 PRO A O 1
ATOM 666 N N . GLU A 1 85 ? -14.874 1.415 19.997 1.00 81.38 85 GLU A N 1
ATOM 667 C CA . GLU A 1 85 ? -14.603 2.861 19.900 1.00 81.38 85 GLU A CA 1
ATOM 668 C C . GLU A 1 85 ? -13.334 3.282 20.651 1.00 81.38 85 GLU A C 1
ATOM 670 O O . GLU A 1 85 ? -12.619 4.176 20.208 1.00 81.38 85 GLU A O 1
ATOM 675 N N . SER A 1 86 ? -12.988 2.585 21.734 1.00 82.00 86 SER A N 1
ATOM 676 C CA . SER A 1 86 ? -11.748 2.826 22.475 1.00 82.00 86 SER A CA 1
ATOM 677 C C . SER A 1 86 ? -10.487 2.634 21.624 1.00 82.00 86 SER A C 1
ATOM 679 O O . SER A 1 86 ? -9.511 3.356 21.819 1.00 82.00 86 SER A O 1
ATOM 681 N N . ALA A 1 87 ? -10.499 1.721 20.645 1.00 79.88 87 ALA A N 1
ATOM 682 C CA . ALA A 1 87 ? -9.377 1.532 19.723 1.00 79.88 87 ALA A CA 1
ATOM 683 C C . ALA A 1 87 ? -9.202 2.729 18.770 1.00 79.88 87 ALA A C 1
ATOM 685 O O . ALA A 1 87 ? -8.099 2.985 18.286 1.00 79.88 87 ALA A O 1
ATOM 686 N N . LEU A 1 88 ? -10.273 3.494 18.537 1.00 74.44 88 LEU A N 1
ATOM 687 C CA . LEU A 1 88 ? -10.268 4.674 17.674 1.00 74.44 88 LEU A CA 1
ATOM 688 C C . LEU A 1 88 ? -9.656 5.899 18.356 1.00 74.44 88 LEU A C 1
ATOM 690 O O . LEU A 1 88 ? -9.266 6.838 17.672 1.00 74.44 88 LEU A O 1
ATOM 694 N N . LEU A 1 89 ? -9.492 5.888 19.682 1.00 69.38 89 LEU A N 1
ATOM 695 C CA . LEU A 1 89 ? -8.871 6.993 20.424 1.00 69.38 89 LEU A CA 1
ATOM 696 C C . LEU A 1 89 ? -7.410 7.233 20.012 1.00 69.38 89 LEU A C 1
ATOM 698 O O . LEU A 1 89 ? -6.917 8.357 20.094 1.00 69.38 89 LEU A O 1
ATOM 702 N N . THR A 1 90 ? -6.719 6.196 19.533 1.00 69.12 90 THR A N 1
ATOM 703 C CA . THR A 1 90 ? -5.358 6.318 18.985 1.00 69.12 90 THR A CA 1
ATOM 704 C C . THR A 1 90 ? -5.350 7.090 17.666 1.00 69.12 90 THR A C 1
ATOM 706 O O . THR A 1 90 ? -4.439 7.876 17.423 1.00 69.12 90 THR A O 1
ATOM 709 N N . VAL A 1 91 ? -6.395 6.914 16.854 1.00 67.44 91 VAL A N 1
ATOM 710 C CA . VAL A 1 91 ? -6.641 7.680 15.620 1.00 67.44 91 VAL A CA 1
ATOM 711 C C . VAL A 1 91 ? -7.099 9.110 15.953 1.00 67.44 91 VAL A C 1
ATOM 713 O O . VAL A 1 91 ? -6.658 10.059 15.306 1.00 67.44 91 VAL A O 1
ATOM 716 N N . GLY A 1 92 ? -7.862 9.245 17.048 1.00 59.78 92 GLY A N 1
ATOM 717 C CA . GLY A 1 92 ? -8.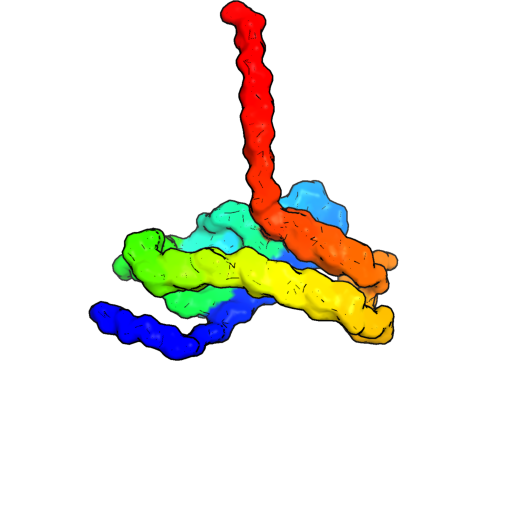230 10.460 17.799 1.00 59.78 92 GLY A CA 1
ATOM 718 C C . GLY A 1 92 ? -7.251 11.613 17.738 1.00 59.78 92 GLY A C 1
ATOM 719 O O . GLY A 1 92 ? -7.625 12.766 17.557 1.00 59.78 92 GLY A O 1
ATOM 720 N N . LYS A 1 93 ? -5.975 11.286 17.921 1.00 63.41 93 LYS A N 1
ATOM 721 C CA . LYS A 1 93 ? -4.900 12.265 18.083 1.00 63.41 93 LYS A CA 1
ATOM 722 C C . LYS A 1 93 ? -4.535 12.993 16.790 1.00 63.41 93 LYS A C 1
ATOM 724 O O . LYS A 1 93 ? -3.835 13.995 16.859 1.00 63.41 93 LYS A O 1
ATOM 729 N N . PHE A 1 94 ? -4.988 12.490 15.644 1.00 58.97 94 PHE A N 1
ATOM 730 C CA . PHE A 1 94 ? -4.613 12.996 14.326 1.00 58.97 94 PHE A CA 1
ATOM 731 C C . PHE A 1 94 ? -5.752 13.738 13.613 1.00 58.97 94 PHE A C 1
ATOM 733 O O . PHE A 1 94 ? -5.480 14.456 12.657 1.00 58.97 94 PHE A O 1
ATOM 740 N N . CYS A 1 95 ? -7.007 13.600 14.068 1.00 60.47 95 CYS A N 1
ATOM 741 C CA . CYS A 1 95 ? -8.184 14.106 13.351 1.00 60.47 95 CYS A CA 1
ATOM 742 C C . CYS A 1 95 ? -9.205 14.719 14.329 1.00 60.47 95 CYS A C 1
ATOM 744 O O . CYS A 1 95 ? -9.539 14.097 15.337 1.00 60.47 95 CYS A O 1
ATOM 746 N N . HIS A 1 96 ? -9.774 15.890 14.007 1.00 60.97 96 HIS A N 1
ATOM 747 C CA . HIS A 1 96 ? -10.804 16.556 14.829 1.00 60.97 96 HIS A CA 1
ATOM 748 C C . HIS A 1 96 ? -12.102 15.735 14.983 1.00 60.97 96 HIS A C 1
ATOM 750 O O . HIS A 1 96 ? -12.871 15.973 15.913 1.00 60.97 96 HIS A O 1
ATOM 756 N N . HIS A 1 97 ? -12.328 14.752 14.105 1.00 60.97 97 HIS A N 1
ATOM 757 C CA . HIS A 1 97 ? -13.397 13.759 14.183 1.00 60.97 97 HIS A CA 1
ATOM 758 C C . HIS A 1 97 ? -12.792 12.356 14.157 1.00 60.97 97 HIS A C 1
ATOM 760 O O . HIS A 1 97 ? -12.250 11.931 13.147 1.00 60.97 97 HIS A O 1
ATOM 766 N N . SER A 1 98 ? -12.903 11.604 15.250 1.00 65.06 98 SER A N 1
ATOM 767 C CA . SER A 1 98 ? -12.440 10.211 15.291 1.00 65.06 98 SER A CA 1
ATOM 768 C C . SER A 1 98 ? -13.591 9.279 15.599 1.00 65.06 98 SER A C 1
ATOM 770 O O . SER A 1 98 ? -13.747 8.775 16.706 1.00 65.06 98 SER A O 1
ATOM 772 N N . SER A 1 99 ? -14.434 9.093 14.585 1.00 78.69 99 SER A N 1
ATOM 773 C CA . SER A 1 99 ? -15.493 8.091 14.604 1.00 78.69 99 SER A CA 1
ATOM 774 C C . SER A 1 99 ? -15.125 6.908 13.714 1.00 78.69 99 SER A C 1
ATOM 776 O O . SER A 1 99 ? -14.300 6.998 12.805 1.00 78.69 99 SER A O 1
ATOM 778 N N . LYS A 1 100 ? -15.785 5.776 13.937 1.00 83.31 100 LYS A N 1
ATOM 779 C CA . LYS A 1 100 ? -15.675 4.610 13.054 1.00 83.31 100 LYS A CA 1
ATOM 780 C C . LYS A 1 100 ? -16.052 4.962 11.612 1.00 83.31 100 LYS A C 1
ATOM 782 O O . LYS A 1 100 ? -15.373 4.554 10.675 1.00 83.31 100 LYS A O 1
ATOM 787 N N . ASN A 1 101 ? -17.110 5.759 11.461 1.00 84.62 101 ASN A N 1
ATOM 788 C CA . ASN A 1 101 ? -17.609 6.211 10.166 1.00 84.62 101 ASN A CA 1
ATOM 789 C C . ASN A 1 101 ? -16.573 7.063 9.441 1.00 84.62 101 ASN A C 1
ATOM 791 O O . ASN A 1 101 ? -16.391 6.891 8.245 1.00 84.62 101 ASN A O 1
ATOM 795 N N . PHE A 1 102 ? -15.853 7.912 10.173 1.00 84.50 102 PHE A N 1
ATOM 796 C CA . PHE A 1 102 ? -14.762 8.706 9.625 1.00 84.50 102 PHE A CA 1
ATOM 797 C C . PHE A 1 102 ? -13.699 7.827 8.962 1.00 84.50 102 PHE A C 1
ATOM 799 O O . PHE A 1 102 ? -13.426 7.976 7.777 1.00 84.50 102 PHE A O 1
ATOM 806 N N . LEU A 1 103 ? -13.158 6.852 9.699 1.00 85.75 103 LEU A N 1
ATOM 807 C CA . LEU A 1 103 ? -12.143 5.938 9.170 1.00 85.75 103 LEU A CA 1
ATOM 808 C C . LEU A 1 103 ? -12.626 5.173 7.943 1.00 85.75 103 LEU A C 1
ATOM 810 O O . LEU A 1 103 ? -11.890 5.043 6.970 1.00 85.75 103 LEU A O 1
ATOM 814 N N . ILE A 1 104 ? -13.862 4.676 7.982 1.00 88.75 104 ILE A N 1
ATOM 815 C CA . ILE A 1 104 ? -14.451 3.963 6.849 1.00 88.75 104 ILE A CA 1
ATOM 816 C C . ILE A 1 104 ? -14.577 4.899 5.647 1.00 88.75 104 ILE A C 1
ATOM 818 O O . ILE A 1 104 ? -14.173 4.514 4.556 1.00 88.75 104 ILE A O 1
ATOM 822 N N . SER A 1 105 ? -15.053 6.132 5.837 1.00 87.19 105 SER A N 1
ATOM 823 C CA . SER A 1 105 ? -15.113 7.133 4.770 1.00 87.19 105 SER A CA 1
ATOM 824 C C . SER A 1 105 ? -13.733 7.417 4.177 1.00 87.19 105 SER A C 1
ATOM 826 O O . SER A 1 105 ? -13.605 7.445 2.958 1.00 87.19 105 SER A O 1
ATOM 828 N N . ARG A 1 106 ? -12.684 7.535 5.005 1.00 87.69 106 ARG A N 1
ATOM 829 C CA . ARG A 1 106 ? -11.299 7.726 4.536 1.00 87.69 106 ARG A CA 1
ATOM 830 C C . ARG A 1 106 ? -10.775 6.533 3.737 1.00 87.69 106 ARG A C 1
ATOM 832 O O . ARG A 1 106 ? -10.127 6.717 2.712 1.00 87.69 106 ARG A O 1
ATOM 839 N N . ILE A 1 107 ? -11.073 5.311 4.180 1.00 89.81 107 ILE A N 1
ATOM 840 C CA . ILE A 1 107 ? -10.734 4.084 3.445 1.00 89.81 107 ILE A CA 1
ATOM 841 C C . ILE A 1 107 ? -11.460 4.041 2.097 1.00 89.81 107 ILE A C 1
ATOM 843 O O . ILE A 1 107 ? -10.867 3.663 1.096 1.00 89.81 107 ILE A O 1
ATOM 847 N N . LEU A 1 108 ? -12.742 4.402 2.061 1.00 89.19 108 LEU A N 1
ATOM 848 C CA . LEU A 1 108 ? -13.532 4.374 0.832 1.00 89.19 108 LEU A CA 1
ATOM 849 C C . LEU A 1 108 ? -13.090 5.454 -0.157 1.00 89.19 108 LEU A C 1
ATOM 851 O O . LEU A 1 108 ? -13.007 5.173 -1.348 1.00 89.19 108 LEU A O 1
ATOM 855 N N . ALA A 1 109 ? -12.770 6.655 0.327 1.00 88.31 109 ALA A N 1
ATOM 856 C CA . ALA A 1 109 ? -12.291 7.756 -0.504 1.00 88.31 109 ALA A CA 1
ATOM 857 C C . ALA A 1 109 ? -10.928 7.458 -1.153 1.00 88.31 109 ALA A C 1
ATOM 859 O O . ALA A 1 109 ? -10.645 7.956 -2.239 1.00 88.31 109 ALA A O 1
ATOM 860 N N . SER A 1 110 ? -10.096 6.612 -0.530 1.00 87.75 110 SER A N 1
ATOM 861 C CA . SER A 1 110 ? -8.809 6.221 -1.113 1.00 87.75 110 SER A CA 1
ATOM 862 C C . SER A 1 110 ? -8.925 5.167 -2.221 1.00 87.75 110 SER A C 1
ATOM 864 O O . SER A 1 110 ? -7.984 4.971 -2.994 1.00 87.75 110 SER A O 1
ATOM 866 N N . LEU A 1 111 ? -10.068 4.485 -2.338 1.00 86.12 111 LEU A N 1
ATOM 867 C CA . LEU A 1 111 ? -10.277 3.489 -3.382 1.00 86.12 111 LEU A CA 1
ATOM 868 C C . LEU A 1 111 ? -10.488 4.164 -4.744 1.00 86.12 111 LEU A C 1
ATOM 870 O O . LEU A 1 111 ? -11.184 5.176 -4.833 1.00 86.12 111 LEU A O 1
ATOM 874 N N . PRO A 1 112 ? -9.953 3.588 -5.833 1.00 74.69 112 PRO A N 1
ATOM 875 C CA . PRO A 1 112 ? -10.271 4.047 -7.174 1.00 74.69 112 PRO A CA 1
ATOM 876 C C . PRO A 1 112 ? -11.756 3.781 -7.451 1.00 74.69 112 PRO A C 1
ATOM 878 O O . PRO A 1 112 ? -12.160 2.668 -7.790 1.00 74.69 112 PRO A O 1
ATOM 881 N N . VAL A 1 113 ? -12.594 4.805 -7.285 1.00 65.69 113 VAL A N 1
ATOM 882 C CA . VAL A 1 113 ? -13.977 4.765 -7.757 1.00 65.69 113 VAL A CA 1
ATOM 883 C C . VAL A 1 113 ? -13.904 4.820 -9.274 1.00 65.69 113 VAL A C 1
ATOM 885 O O . VAL A 1 113 ? -13.355 5.768 -9.834 1.00 65.69 113 VAL A O 1
ATOM 888 N N . HIS A 1 114 ? -14.435 3.801 -9.949 1.00 56.19 114 HIS A N 1
ATOM 889 C CA . HIS A 1 114 ? -14.602 3.847 -11.395 1.00 56.19 114 HIS A CA 1
ATOM 890 C C . HIS A 1 114 ? -15.576 4.992 -11.691 1.00 56.19 114 HIS A C 1
ATOM 892 O O . HIS A 1 114 ? -16.794 4.822 -11.609 1.00 56.19 114 HIS A O 1
ATOM 898 N N . GLN A 1 115 ? -15.049 6.189 -11.963 1.00 45.31 115 GLN A N 1
ATOM 899 C CA . GLN A 1 115 ? -15.838 7.253 -12.551 1.00 45.31 115 GLN A CA 1
ATOM 900 C C . GLN A 1 115 ? -16.213 6.726 -13.927 1.00 45.31 115 GLN A C 1
ATOM 902 O O . GLN A 1 115 ? -15.418 6.766 -14.862 1.00 45.31 115 GLN A O 1
ATOM 907 N N . SER A 1 116 ? -17.406 6.143 -14.027 1.00 40.19 116 SER A N 1
ATOM 908 C CA . SER A 1 116 ? -18.051 5.975 -15.316 1.00 40.19 116 SER A CA 1
ATOM 909 C C . SER A 1 116 ? -18.165 7.390 -15.850 1.00 40.19 116 SER A C 1
ATOM 911 O O . SER A 1 116 ? -18.988 8.169 -15.370 1.00 40.19 116 SER A O 1
ATOM 913 N N . THR A 1 117 ? -17.253 7.762 -16.741 1.00 40.31 117 THR A N 1
ATOM 914 C CA . THR A 1 117 ? -17.338 8.999 -17.488 1.00 40.31 117 THR A CA 1
ATOM 915 C C . THR A 1 117 ? -18.668 8.925 -18.215 1.00 40.31 117 THR A C 1
ATOM 917 O O . THR A 1 117 ? -18.825 8.228 -19.215 1.00 40.31 117 THR A O 1
ATOM 920 N N . VAL A 1 118 ? -19.682 9.597 -17.670 1.00 45.44 118 VAL A N 1
ATOM 921 C CA . VAL A 1 118 ? -20.836 9.980 -18.466 1.00 45.44 118 VAL A CA 1
ATOM 922 C C . VAL A 1 118 ? -20.268 11.001 -19.432 1.00 45.44 118 VAL A C 1
ATOM 924 O O . VAL A 1 118 ? -20.176 12.187 -19.131 1.00 45.44 118 VAL A O 1
ATOM 927 N N . SER A 1 119 ? -19.777 10.498 -20.560 1.00 42.56 119 SER A N 1
ATOM 928 C CA . SER A 1 119 ? -19.442 11.282 -21.729 1.00 42.56 119 SER A CA 1
ATOM 929 C C . SER A 1 119 ? -20.735 11.964 -22.150 1.00 42.56 119 SER A C 1
ATOM 931 O O . SER A 1 119 ? -21.544 11.393 -22.879 1.00 42.56 119 SER A O 1
ATOM 933 N N . SER A 1 120 ? -20.979 13.167 -21.643 1.00 46.19 120 SER A N 1
ATOM 934 C CA . SER A 1 120 ? -21.946 14.082 -22.218 1.00 46.19 120 SER A CA 1
ATOM 935 C C . SER A 1 120 ? -21.432 14.427 -23.611 1.00 46.19 120 SER A C 1
ATOM 937 O O . SER A 1 120 ? -20.659 15.360 -23.806 1.00 46.19 120 SER A O 1
ATOM 939 N N . SER A 1 121 ? -21.837 13.619 -24.590 1.00 44.09 121 SER A N 1
ATOM 940 C CA . SER A 1 121 ? -21.787 13.975 -25.997 1.00 44.09 121 SER A CA 1
ATOM 941 C C . SER A 1 121 ? -22.641 15.227 -26.174 1.00 44.09 121 SER A C 1
ATOM 943 O O . SER A 1 121 ? -23.864 15.156 -26.306 1.00 44.09 121 SER A O 1
ATOM 945 N N . SER A 1 122 ? -21.993 16.384 -26.111 1.00 48.19 122 SER A N 1
ATOM 946 C CA . SER A 1 122 ? -22.527 17.633 -26.620 1.00 48.19 122 SER A CA 1
ATOM 947 C C . SER A 1 122 ? -22.733 17.460 -28.121 1.00 48.19 122 SER A C 1
ATOM 949 O O . SER A 1 122 ? -21.774 17.417 -28.889 1.00 48.19 122 SER A O 1
ATOM 951 N N . VAL A 1 123 ? -23.995 17.306 -28.512 1.00 51.16 123 VAL A N 1
ATOM 952 C CA . VAL A 1 123 ? -24.447 17.514 -29.885 1.00 51.16 123 VAL A CA 1
ATOM 953 C C . VAL A 1 123 ? -24.192 18.984 -30.221 1.00 51.16 123 VAL A C 1
ATOM 955 O O . VAL A 1 123 ? -24.703 19.868 -29.532 1.00 51.16 123 VAL A O 1
ATOM 958 N N . GLY A 1 124 ? -23.386 19.217 -31.252 1.00 40.28 124 GLY A N 1
ATOM 959 C CA . GLY A 1 124 ? -23.160 20.498 -31.913 1.00 40.28 124 GLY A CA 1
ATOM 960 C C . GLY A 1 124 ? -22.873 20.240 -33.379 1.00 40.28 124 GLY A C 1
ATOM 961 O O . GLY A 1 124 ? -22.052 19.333 -33.639 1.00 40.28 124 GLY A O 1
#

Sequence (124 aa):
MRLSPISTDVSFAINLSDEEPIGEYYVFAFLPVRSSGFHFLVNADFDLTSSREDIDCSSQWNQNLAGRLPSVFVQMIKCCLQLPESALLTVGKFCHHSSKNFLISRILASLPVHQSTVSSSSVG

pLDDT: mean 81.87, std 15.16, range [40.19, 96.0]

Organism: NCBI:txid117903

Radius of gyration: 17.53 Å; chains: 1; bounding box: 40×39×54 Å

Foldseek 3Di:
DDDQDPDWDKDKAFDLDPDPPQDFDFEAAVHGQDTDRFSIYMYINFDADPVSNGGDPVDPNVVVVVVCVVVVLVVVLVVLVPDDLVVQVVVVVPDPDRDSVSVSVRSVSRDPDPPPPPPPPPDD

InterPro domains:
  IPR052957 Auxin-regulated embryogenesis mediator [PTHR32387] (8-118)

Secondary structure (DSSP, 8-state):
-PPPPS----EEEE--S--SSPPPEEEEESEEEEEEEESEEEE--PPBPTTSSSB-TT-HHHHHHHHHHHHHHHHHHHHHHHS-HHHHHHHHTT-S---HHHHHHHHHHHS-------------